Protein AF-A0A7C5RBV1-F1 (afdb_monomer)

Radius of gyration: 13.0 Å; Cα contacts (8 Å, |Δi|>4): 84; chains: 1; bounding box: 26×22×40 Å

pLDDT: mean 95.07, std 7.29, range [53.25, 98.56]

Structure (mmCIF, N/CA/C/O backbone):
data_AF-A0A7C5RBV1-F1
#
_entry.id   AF-A0A7C5RBV1-F1
#
loop_
_atom_site.group_PDB
_atom_site.id
_atom_site.type_symbol
_atom_site.label_atom_id
_atom_site.label_alt_id
_atom_site.label_comp_id
_atom_site.label_asym_id
_atom_site.label_entity_id
_atom_site.label_seq_id
_atom_site.pdbx_PDB_ins_code
_atom_site.Cartn_x
_atom_site.Cartn_y
_atom_site.Cartn_z
_atom_site.occupancy
_atom_site.B_iso_or_equiv
_atom_site.auth_seq_id
_atom_site.auth_comp_id
_atom_site.auth_asym_id
_atom_site.auth_atom_id
_atom_site.pdbx_PDB_model_num
ATOM 1 N N . TRP A 1 1 ? 14.879 1.869 -11.075 1.00 63.56 1 TRP A N 1
ATOM 2 C CA . TRP A 1 1 ? 13.840 1.948 -10.027 1.00 63.56 1 TRP A CA 1
ATOM 3 C C . TRP A 1 1 ? 12.576 2.655 -10.508 1.00 63.56 1 TRP A C 1
ATOM 5 O O . TRP A 1 1 ? 11.652 2.778 -9.720 1.00 63.56 1 TRP A O 1
ATOM 15 N N . ASP A 1 2 ? 12.498 3.035 -11.789 1.00 83.00 2 ASP A N 1
ATOM 16 C CA . ASP A 1 2 ? 11.433 3.912 -12.294 1.00 83.00 2 ASP A CA 1
ATOM 17 C C . ASP A 1 2 ? 10.232 3.158 -12.868 1.00 83.00 2 ASP A C 1
ATOM 19 O O . ASP A 1 2 ? 9.171 3.753 -13.034 1.00 83.00 2 ASP A O 1
ATOM 23 N N . TRP A 1 3 ? 10.387 1.857 -13.147 1.00 92.88 3 TRP A N 1
ATOM 24 C CA . TRP A 1 3 ? 9.305 1.013 -13.641 1.00 92.88 3 TRP A CA 1
ATOM 25 C C . TRP A 1 3 ? 9.398 -0.434 -13.124 1.00 92.88 3 TRP A C 1
ATOM 27 O O . TRP A 1 3 ? 10.481 -0.866 -12.715 1.00 92.88 3 TRP A O 1
ATOM 37 N N . LEU A 1 4 ? 8.277 -1.161 -13.116 1.00 95.00 4 LEU A N 1
ATOM 38 C CA . LEU A 1 4 ? 8.140 -2.599 -12.844 1.00 95.00 4 LEU A CA 1
ATOM 39 C C . LEU A 1 4 ? 7.672 -3.322 -14.108 1.00 95.00 4 LEU A C 1
ATOM 41 O O . LEU A 1 4 ? 6.750 -2.860 -14.786 1.00 95.00 4 LEU A O 1
ATOM 45 N N . GLU A 1 5 ? 8.277 -4.472 -14.382 1.00 95.06 5 GLU A N 1
ATOM 46 C CA . GLU A 1 5 ? 7.953 -5.329 -15.524 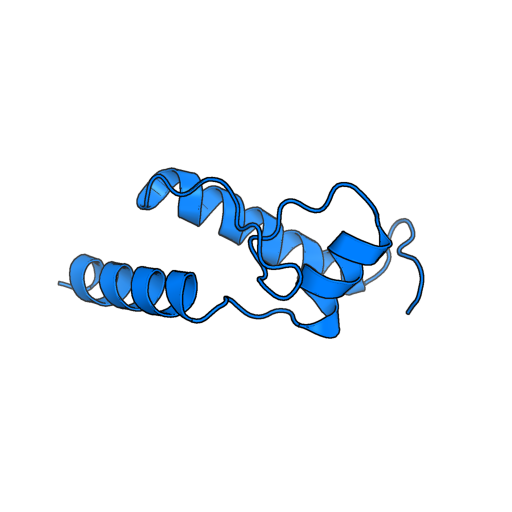1.00 95.06 5 GLU A CA 1
ATOM 47 C C . GLU A 1 5 ? 7.398 -6.681 -15.061 1.00 95.06 5 GLU A C 1
ATOM 49 O O . GLU A 1 5 ? 7.323 -6.972 -13.864 1.00 95.06 5 GLU A O 1
ATOM 54 N N . HIS A 1 6 ? 6.967 -7.504 -16.017 1.00 94.69 6 HIS A N 1
ATOM 55 C CA . HIS A 1 6 ? 6.574 -8.880 -15.731 1.00 94.69 6 HIS A CA 1
ATOM 56 C C . HIS A 1 6 ? 7.757 -9.669 -15.150 1.00 94.69 6 HIS A C 1
ATOM 58 O O . HIS A 1 6 ? 8.898 -9.435 -15.537 1.00 94.69 6 HIS A O 1
ATOM 64 N N . ASP A 1 7 ? 7.479 -10.570 -14.206 1.00 95.56 7 ASP A N 1
ATOM 65 C CA . ASP A 1 7 ? 8.481 -11.350 -13.462 1.00 95.56 7 ASP A CA 1
ATOM 66 C C . ASP A 1 7 ? 9.555 -10.528 -12.732 1.00 95.56 7 ASP A C 1
ATOM 68 O O . ASP A 1 7 ? 10.571 -11.068 -12.285 1.00 95.56 7 ASP A O 1
ATOM 72 N N . ASP A 1 8 ? 9.327 -9.226 -12.530 1.00 97.06 8 ASP A N 1
ATOM 73 C CA . ASP A 1 8 ? 10.243 -8.425 -11.735 1.00 97.06 8 ASP A CA 1
ATOM 74 C C . ASP A 1 8 ? 10.264 -8.950 -10.287 1.00 97.06 8 ASP A C 1
ATOM 76 O O . ASP A 1 8 ? 9.215 -9.014 -9.633 1.00 97.06 8 ASP A O 1
ATOM 80 N N . PRO A 1 9 ? 11.439 -9.295 -9.730 1.00 96.38 9 PRO A N 1
ATOM 81 C CA . PRO A 1 9 ? 11.532 -9.872 -8.390 1.00 96.38 9 PRO A CA 1
ATOM 82 C C . PRO A 1 9 ? 10.959 -8.950 -7.302 1.00 96.38 9 PRO A C 1
ATOM 84 O O . PRO A 1 9 ? 10.520 -9.423 -6.248 1.00 96.38 9 PRO A O 1
ATOM 87 N N . ARG A 1 10 ? 10.899 -7.635 -7.554 1.00 96.81 10 ARG A N 1
ATOM 88 C CA . ARG A 1 10 ? 10.313 -6.637 -6.648 1.00 96.81 10 ARG A CA 1
ATOM 89 C C . ARG A 1 10 ? 8.791 -6.747 -6.553 1.00 96.81 10 ARG A C 1
ATOM 91 O O . ARG A 1 10 ? 8.225 -6.259 -5.574 1.00 96.81 10 ARG A O 1
ATOM 98 N N . LEU A 1 11 ? 8.119 -7.412 -7.500 1.00 97.62 11 LEU A N 1
ATOM 99 C CA . LEU A 1 11 ? 6.668 -7.634 -7.443 1.00 97.62 11 LEU A CA 1
ATOM 100 C C . LEU A 1 11 ? 6.256 -8.376 -6.174 1.00 97.62 11 LEU A C 1
ATOM 102 O O . LEU A 1 11 ? 5.197 -8.088 -5.628 1.00 97.62 11 LEU A O 1
ATOM 106 N N . THR A 1 12 ? 7.107 -9.251 -5.635 1.00 97.50 12 THR A N 1
ATOM 107 C CA . THR A 1 12 ? 6.825 -9.926 -4.359 1.00 97.50 12 THR A CA 1
ATOM 108 C C . THR A 1 12 ? 6.621 -8.922 -3.218 1.00 97.50 12 THR A C 1
ATOM 110 O O . THR A 1 12 ? 5.712 -9.088 -2.404 1.00 97.50 12 THR A O 1
ATOM 113 N N . GLU A 1 13 ? 7.410 -7.844 -3.161 1.00 97.38 13 GLU A N 1
ATOM 114 C CA . GLU A 1 13 ? 7.239 -6.797 -2.143 1.00 97.38 13 GLU A CA 1
ATOM 115 C C . GLU A 1 13 ? 5.973 -5.964 -2.358 1.00 97.38 13 GLU A C 1
ATOM 117 O O . GLU A 1 13 ? 5.283 -5.634 -1.388 1.00 97.38 13 GLU A O 1
ATOM 122 N N . VAL A 1 14 ? 5.623 -5.680 -3.613 1.00 97.75 14 VAL A N 1
ATOM 123 C CA . VAL A 1 14 ? 4.354 -5.022 -3.963 1.00 97.75 14 VAL A CA 1
ATOM 124 C C . VAL A 1 14 ? 3.168 -5.881 -3.519 1.00 97.75 14 VAL A C 1
ATOM 126 O O . VAL A 1 14 ? 2.259 -5.390 -2.848 1.00 97.75 14 VAL A O 1
ATOM 129 N N . MET A 1 15 ? 3.212 -7.185 -3.803 1.00 97.75 15 MET A N 1
ATOM 130 C CA . MET A 1 15 ? 2.147 -8.123 -3.445 1.00 97.75 15 MET A CA 1
ATOM 131 C C . MET A 1 15 ? 1.938 -8.231 -1.933 1.00 97.75 15 MET A C 1
ATOM 133 O O . MET A 1 15 ? 0.794 -8.307 -1.489 1.00 97.75 15 MET A O 1
ATOM 137 N N . LYS A 1 16 ? 3.003 -8.161 -1.122 1.00 98.06 16 LYS A N 1
ATOM 138 C CA . LYS A 1 16 ? 2.873 -8.090 0.347 1.00 98.06 16 LYS A CA 1
ATOM 139 C C . LYS A 1 16 ? 2.066 -6.868 0.794 1.00 98.06 16 LYS A C 1
ATOM 141 O O . LYS A 1 16 ? 1.282 -6.969 1.733 1.00 98.06 16 LYS A O 1
ATOM 146 N N . GLY A 1 17 ? 2.234 -5.725 0.131 1.00 97.50 17 GLY A N 1
ATOM 147 C CA . GLY A 1 17 ? 1.460 -4.523 0.433 1.00 97.50 17 GLY A CA 1
ATOM 148 C C . GLY A 1 17 ? -0.007 -4.630 0.046 1.00 97.50 17 GLY A C 1
ATOM 149 O O . GLY A 1 17 ? -0.862 -4.264 0.845 1.00 97.50 17 GLY A O 1
ATOM 150 N N . TYR A 1 18 ? -0.318 -5.193 -1.123 1.00 96.88 18 TYR A N 1
ATOM 151 C CA . TYR A 1 18 ? -1.710 -5.445 -1.512 1.00 96.88 18 TYR A CA 1
ATOM 152 C C . TYR A 1 18 ? -2.397 -6.483 -0.624 1.00 96.88 18 TYR A C 1
ATOM 154 O O . TYR A 1 18 ? -3.546 -6.285 -0.230 1.00 96.88 18 TYR A O 1
ATOM 162 N N . ALA A 1 19 ? -1.685 -7.536 -0.219 1.00 98.00 19 ALA A N 1
ATOM 163 C CA . ALA A 1 19 ? -2.184 -8.458 0.796 1.00 98.00 19 ALA A CA 1
ATOM 164 C C . ALA A 1 19 ? -2.477 -7.723 2.116 1.00 98.00 19 ALA A C 1
ATOM 166 O O . ALA A 1 19 ? -3.520 -7.944 2.728 1.00 98.00 19 ALA A O 1
ATOM 167 N N . LEU A 1 20 ? -1.605 -6.796 2.527 1.00 97.38 20 LEU A N 1
ATOM 168 C CA . LEU A 1 20 ? -1.823 -5.985 3.723 1.00 97.38 20 LEU A CA 1
ATOM 169 C C . LEU A 1 20 ? -3.030 -5.040 3.585 1.00 97.38 20 LEU A C 1
ATOM 171 O O . LEU A 1 20 ? -3.773 -4.893 4.549 1.00 97.38 20 LEU A O 1
ATOM 175 N N . GLN A 1 21 ? -3.271 -4.446 2.411 1.00 97.62 21 GLN A N 1
ATOM 176 C CA . GLN A 1 21 ? -4.474 -3.639 2.149 1.00 97.62 21 GLN A CA 1
ATOM 177 C C . GLN A 1 21 ? -5.755 -4.4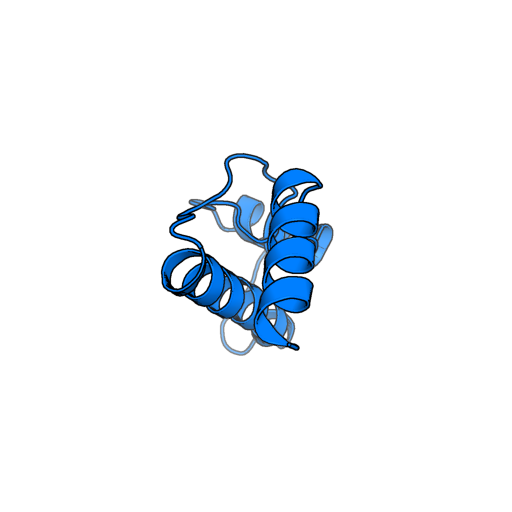65 2.316 1.00 97.62 21 GLN A C 1
ATOM 179 O O . GLN A 1 21 ? -6.675 -4.033 3.007 1.00 97.62 21 GLN A O 1
ATOM 184 N N . ALA A 1 22 ? -5.788 -5.688 1.778 1.00 97.19 22 ALA A N 1
ATOM 185 C CA . ALA A 1 22 ? -6.920 -6.595 1.970 1.00 97.19 22 ALA A CA 1
ATOM 186 C C . ALA A 1 22 ? -7.131 -6.963 3.4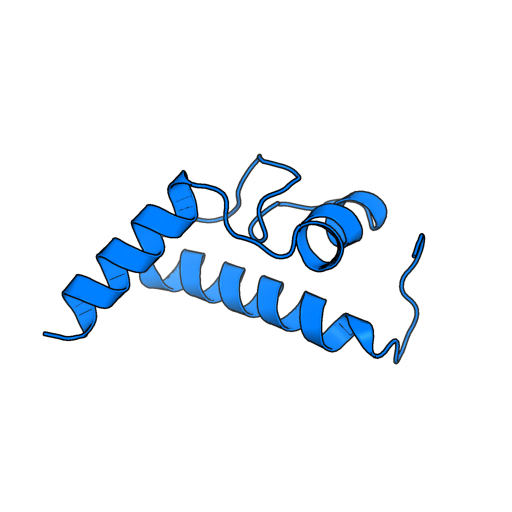51 1.00 97.19 22 ALA A C 1
ATOM 188 O O . ALA A 1 22 ? -8.265 -6.980 3.927 1.00 97.19 22 ALA A O 1
ATOM 189 N N . VAL A 1 23 ? -6.046 -7.208 4.194 1.00 96.38 23 VAL A N 1
ATOM 190 C CA . VAL A 1 23 ? -6.090 -7.467 5.645 1.00 96.38 23 VAL A CA 1
ATOM 191 C C . VAL A 1 23 ? -6.655 -6.263 6.405 1.00 96.38 23 VAL A C 1
ATOM 193 O O . VAL A 1 23 ? -7.534 -6.443 7.246 1.00 96.38 23 VAL A O 1
ATOM 196 N N . PHE A 1 24 ? -6.201 -5.043 6.104 1.00 97.81 24 PHE A N 1
ATOM 197 C CA . PHE A 1 24 ? -6.715 -3.821 6.735 1.00 97.81 24 PHE A CA 1
ATOM 198 C C . PHE A 1 24 ? -8.204 -3.620 6.461 1.00 97.81 24 PHE A C 1
ATOM 200 O O . PHE A 1 24 ? -8.967 -3.367 7.393 1.00 97.81 24 PHE A O 1
ATOM 207 N N . TYR A 1 25 ? -8.636 -3.811 5.218 1.00 97.56 25 TYR A N 1
ATOM 208 C CA . TYR A 1 25 ? -10.045 -3.688 4.875 1.00 97.56 25 TYR A CA 1
ATOM 209 C C . TYR A 1 25 ? -10.897 -4.726 5.612 1.00 97.56 25 TYR A C 1
ATOM 211 O O . TYR A 1 25 ? -11.897 -4.378 6.236 1.00 97.56 25 TYR A O 1
ATOM 219 N N . PHE A 1 26 ? -10.474 -5.991 5.597 1.00 97.31 26 PHE A N 1
ATOM 220 C CA . PHE A 1 26 ? -11.249 -7.086 6.173 1.00 97.31 26 PHE A CA 1
ATOM 221 C C . PHE A 1 26 ? -11.340 -7.025 7.704 1.00 97.31 26 PHE A C 1
ATOM 223 O O . PHE A 1 26 ? -12.420 -7.210 8.257 1.00 97.31 26 PHE A O 1
ATOM 230 N N . PHE A 1 27 ? -10.225 -6.772 8.397 1.00 96.12 27 PHE A N 1
ATOM 231 C CA . PHE A 1 27 ? -10.188 -6.823 9.864 1.00 96.12 27 PHE A CA 1
ATOM 232 C C . PHE A 1 27 ? -10.451 -5.480 10.544 1.00 96.12 27 PHE A C 1
ATOM 234 O O . PHE A 1 27 ? -10.888 -5.464 11.694 1.00 96.12 27 PHE A O 1
ATOM 241 N N . LEU A 1 28 ? -10.156 -4.362 9.877 1.00 95.69 28 LEU A N 1
ATOM 242 C CA . LEU A 1 28 ? -10.175 -3.028 10.489 1.00 95.69 28 LEU A CA 1
ATOM 243 C C . LEU A 1 28 ? -11.163 -2.073 9.815 1.00 95.69 28 LEU A C 1
ATOM 245 O O . LEU A 1 28 ? -11.384 -0.982 10.332 1.00 95.69 28 LEU A O 1
ATOM 249 N N . GLY A 1 29 ? -11.767 -2.464 8.687 1.00 96.38 29 GLY A N 1
ATO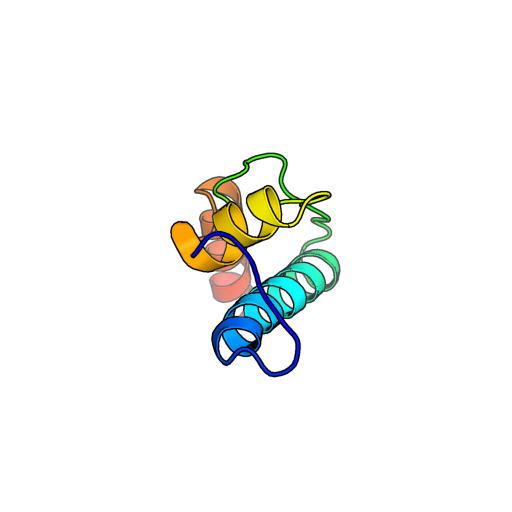M 250 C CA . GLY A 1 29 ? -12.688 -1.615 7.929 1.00 96.38 29 GLY A CA 1
ATOM 251 C C . GLY A 1 29 ? -12.014 -0.416 7.251 1.00 96.38 29 GLY A C 1
ATOM 252 O O . GLY A 1 29 ? -12.705 0.461 6.738 1.00 96.38 29 GLY A O 1
ATOM 253 N N . GLU A 1 30 ? -10.680 -0.358 7.235 1.00 96.12 30 GLU A N 1
ATOM 254 C CA . GLU A 1 30 ? -9.924 0.706 6.570 1.00 96.12 30 GLU A CA 1
ATOM 255 C C . GLU A 1 30 ? -9.632 0.317 5.121 1.00 96.12 30 GLU A C 1
ATOM 257 O O . GLU A 1 30 ? -8.981 -0.694 4.869 1.00 96.12 30 GLU A O 1
ATOM 262 N N . ALA A 1 31 ? -10.088 1.128 4.166 1.00 90.44 31 ALA A N 1
ATOM 263 C CA . ALA A 1 31 ? -9.884 0.866 2.743 1.00 90.44 31 ALA A CA 1
ATOM 264 C C . ALA A 1 31 ? -8.457 1.214 2.285 1.00 90.44 31 ALA A C 1
ATOM 266 O O . ALA A 1 31 ? -7.609 0.337 2.143 1.00 90.44 31 ALA A O 1
ATOM 267 N N . PHE A 1 32 ? -8.185 2.502 2.065 1.00 95.75 32 PHE A N 1
ATOM 268 C CA . PHE A 1 32 ? -6.891 2.985 1.594 1.00 95.75 32 PHE A CA 1
ATOM 269 C C .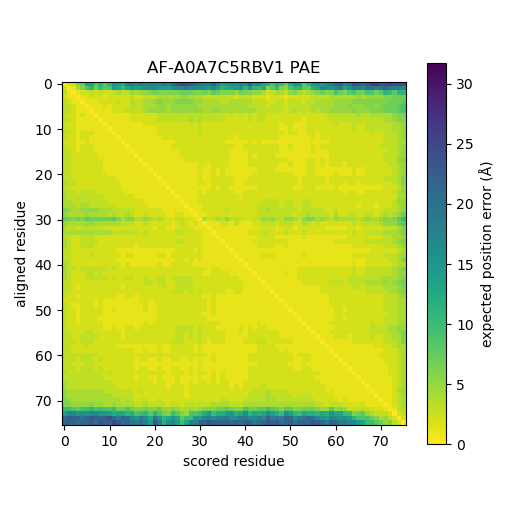 PHE A 1 32 ? -6.458 4.242 2.341 1.00 95.75 32 PHE A C 1
ATOM 271 O O . PHE A 1 32 ? -7.258 4.936 2.967 1.00 95.75 32 PHE A O 1
ATOM 278 N N . CYS A 1 33 ? -5.165 4.529 2.264 1.00 97.69 33 CYS A N 1
ATOM 279 C CA . CYS A 1 33 ? -4.563 5.744 2.783 1.00 97.69 33 CYS A CA 1
ATOM 280 C C . CYS A 1 33 ? -4.372 6.773 1.663 1.00 97.69 33 CYS A C 1
ATOM 282 O O . CYS A 1 33 ? -4.062 6.400 0.536 1.00 97.69 33 CYS A O 1
ATOM 284 N N . ASP A 1 34 ? -4.456 8.058 2.005 1.00 96.12 34 ASP A N 1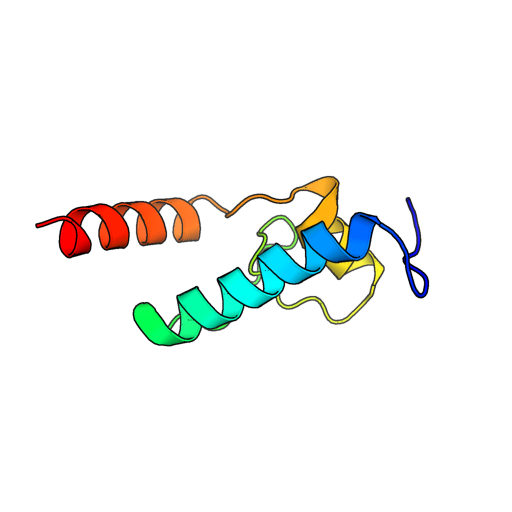
ATOM 285 C CA . ASP A 1 34 ? -4.131 9.165 1.092 1.00 96.12 34 ASP A CA 1
ATOM 286 C C . ASP A 1 34 ? -2.669 9.643 1.217 1.00 96.12 34 ASP A C 1
ATOM 288 O O . ASP A 1 34 ? -2.223 10.516 0.478 1.00 96.12 34 ASP A O 1
ATOM 292 N N . ASP A 1 35 ? -1.901 9.081 2.155 1.00 97.81 35 ASP A N 1
ATOM 293 C CA . ASP A 1 35 ? -0.472 9.364 2.310 1.00 97.81 35 ASP A CA 1
ATOM 294 C C . ASP A 1 35 ? 0.334 8.533 1.303 1.00 97.81 35 ASP A C 1
ATOM 296 O O . ASP A 1 35 ? 0.384 7.306 1.411 1.00 97.81 35 ASP A O 1
ATOM 300 N N . ALA A 1 36 ? 0.979 9.207 0.347 1.00 97.44 36 ALA A N 1
ATOM 301 C CA . ALA A 1 36 ? 1.760 8.589 -0.725 1.00 97.44 36 ALA A CA 1
ATOM 302 C C . ALA A 1 36 ? 2.971 7.775 -0.234 1.00 97.44 36 ALA A C 1
ATOM 304 O O . ALA A 1 36 ? 3.496 6.950 -0.984 1.00 97.44 36 ALA A O 1
ATOM 305 N N . ASP A 1 37 ? 3.414 7.985 1.008 1.00 98.06 37 ASP A N 1
ATOM 306 C CA . ASP A 1 37 ? 4.471 7.196 1.642 1.00 98.06 37 ASP A CA 1
ATOM 307 C C . ASP A 1 37 ? 3.914 6.056 2.508 1.00 98.06 37 ASP A C 1
ATOM 309 O O . ASP A 1 37 ? 4.678 5.283 3.081 1.00 98.06 37 ASP A O 1
ATOM 313 N N . CYS A 1 38 ? 2.596 5.888 2.604 1.00 98.56 38 CYS A N 1
ATOM 314 C CA . CYS A 1 38 ? 2.000 4.754 3.297 1.00 98.56 38 CYS A CA 1
ATOM 315 C C . CYS A 1 38 ? 1.891 3.538 2.371 1.00 98.56 38 CYS A C 1
ATOM 317 O O . CYS A 1 38 ? 1.383 3.622 1.258 1.00 98.56 38 CYS A O 1
ATOM 319 N N . ARG A 1 39 ? 2.224 2.348 2.873 1.00 97.88 39 ARG A N 1
ATOM 320 C CA . ARG A 1 39 ? 2.048 1.074 2.155 1.00 97.88 39 ARG A CA 1
ATOM 321 C C . ARG A 1 39 ? 0.579 0.758 1.827 1.00 97.88 39 ARG A C 1
ATOM 323 O O . ARG A 1 39 ? 0.303 -0.100 0.995 1.00 97.88 39 ARG A O 1
ATOM 330 N N . LEU A 1 40 ? -0.370 1.454 2.457 1.00 98.31 40 LEU A N 1
ATOM 331 C CA . LEU A 1 40 ? -1.801 1.366 2.146 1.00 98.31 40 LEU A CA 1
ATOM 332 C C . LEU A 1 40 ? -2.275 2.443 1.157 1.00 98.31 40 LEU A C 1
ATOM 334 O O . LEU A 1 40 ? -3.480 2.619 1.007 1.00 98.31 40 LEU A O 1
ATOM 338 N N . PHE A 1 41 ? -1.366 3.192 0.525 1.00 98.50 41 PHE A N 1
ATOM 339 C CA . PHE A 1 41 ? -1.730 4.246 -0.420 1.00 98.50 41 PHE A CA 1
ATOM 340 C C . PHE A 1 41 ? -2.547 3.708 -1.600 1.00 98.50 41 PHE A C 1
ATOM 342 O O . PHE A 1 41 ? -2.202 2.668 -2.176 1.00 98.50 41 PHE A O 1
ATOM 349 N N . ASN A 1 42 ? -3.593 4.443 -1.983 1.00 96.88 42 ASN A N 1
ATOM 350 C CA . ASN A 1 42 ? -4.387 4.161 -3.179 1.00 96.88 42 ASN A CA 1
ATOM 351 C C . ASN A 1 42 ? -3.659 4.637 -4.447 1.00 96.88 42 ASN A C 1
ATOM 353 O O . ASN A 1 42 ? -4.002 5.655 -5.046 1.00 96.88 42 ASN A O 1
ATOM 357 N N . ALA A 1 43 ? -2.598 3.928 -4.826 1.00 96.31 43 ALA A N 1
ATOM 358 C CA . ALA A 1 43 ? -1.823 4.269 -6.009 1.00 96.31 43 ALA A CA 1
ATOM 359 C C . ALA A 1 43 ? -2.635 4.041 -7.293 1.00 96.31 43 ALA A C 1
ATOM 361 O O . ALA A 1 43 ? -3.088 2.928 -7.566 1.00 96.31 43 ALA A O 1
ATOM 362 N N . HIS A 1 44 ? -2.734 5.077 -8.122 1.00 96.00 44 HIS A N 1
ATOM 363 C CA . HIS A 1 44 ? -3.377 5.018 -9.435 1.00 96.00 44 HIS A CA 1
ATOM 364 C C . HIS A 1 44 ? -2.357 5.002 -10.579 1.00 96.00 44 HIS A C 1
ATOM 366 O O . HIS A 1 44 ? -2.687 4.625 -11.705 1.00 96.00 44 HIS A O 1
ATOM 372 N N . ARG A 1 45 ? -1.109 5.398 -10.307 1.00 95.81 45 ARG A N 1
ATOM 373 C CA . ARG A 1 45 ? 0.014 5.367 -11.252 1.00 95.81 45 ARG A CA 1
ATOM 374 C C . ARG A 1 45 ? 1.136 4.473 -10.741 1.00 95.81 45 ARG A C 1
ATOM 376 O O . ARG A 1 45 ? 1.322 4.298 -9.540 1.00 95.81 45 ARG A O 1
ATOM 383 N N . GLN A 1 46 ? 1.954 3.952 -11.655 1.00 95.44 46 GLN A N 1
ATOM 384 C CA . GLN A 1 46 ? 3.044 3.059 -11.260 1.00 95.44 46 GLN A CA 1
ATOM 385 C C . GLN A 1 46 ? 4.112 3.762 -10.407 1.00 95.44 46 GLN A C 1
ATOM 387 O O . GLN A 1 46 ? 4.627 3.167 -9.466 1.00 95.44 46 GLN A O 1
ATOM 392 N N . SER A 1 47 ? 4.398 5.041 -10.666 1.00 95.94 47 SER A N 1
ATOM 393 C CA . SER A 1 47 ? 5.316 5.837 -9.841 1.00 95.94 47 SER A CA 1
ATOM 394 C C . SER A 1 47 ? 4.840 5.970 -8.389 1.00 95.94 47 SER A C 1
ATOM 396 O O . SER A 1 47 ? 5.641 5.876 -7.461 1.00 95.94 47 SER A O 1
ATOM 398 N N . GLU A 1 48 ? 3.534 6.137 -8.183 1.00 96.81 48 GLU A N 1
ATOM 399 C CA . GLU A 1 48 ? 2.906 6.180 -6.860 1.00 96.81 48 GLU A CA 1
ATOM 400 C C . GLU A 1 48 ? 2.988 4.822 -6.160 1.00 96.81 48 GLU A C 1
ATOM 402 O O . GLU A 1 48 ? 3.341 4.746 -4.983 1.00 96.81 48 GLU A O 1
ATOM 407 N N . LEU A 1 49 ? 2.732 3.739 -6.900 1.00 96.94 49 LEU A N 1
ATOM 408 C CA . LEU A 1 49 ? 2.867 2.375 -6.395 1.00 96.94 49 LEU A CA 1
ATOM 409 C C . LEU A 1 49 ? 4.306 2.101 -5.956 1.00 96.94 49 LEU A C 1
ATOM 411 O O . LEU A 1 49 ? 4.526 1.608 -4.851 1.00 96.94 49 LEU A O 1
ATOM 415 N N . ILE A 1 50 ? 5.291 2.449 -6.787 1.00 97.38 50 ILE A N 1
ATOM 416 C CA . ILE A 1 50 ? 6.714 2.277 -6.474 1.00 97.38 50 ILE A CA 1
ATOM 417 C C . ILE A 1 50 ? 7.080 3.066 -5.213 1.00 97.38 50 ILE A C 1
ATOM 419 O O . ILE A 1 50 ? 7.761 2.527 -4.336 1.00 97.38 50 ILE A O 1
ATOM 423 N N . ARG A 1 51 ? 6.594 4.306 -5.078 1.00 97.38 51 ARG A N 1
ATOM 424 C CA . ARG A 1 51 ? 6.816 5.121 -3.879 1.00 97.38 51 ARG A CA 1
ATOM 425 C C . ARG A 1 51 ? 6.277 4.440 -2.620 1.00 97.38 51 ARG A C 1
ATOM 427 O O . ARG A 1 51 ? 7.040 4.209 -1.682 1.00 97.38 51 ARG A O 1
ATOM 434 N N . ALA A 1 52 ? 5.003 4.066 -2.625 1.00 98.00 52 ALA A N 1
ATOM 435 C CA . ALA A 1 52 ? 4.335 3.483 -1.466 1.00 98.00 52 ALA A CA 1
ATOM 436 C C . ALA A 1 52 ? 4.891 2.098 -1.089 1.00 98.00 52 ALA A C 1
ATOM 438 O O . ALA A 1 52 ? 5.105 1.802 0.089 1.00 98.00 52 ALA A O 1
ATOM 439 N N . GLN A 1 53 ? 5.141 1.244 -2.086 1.00 97.75 53 GLN A N 1
ATOM 440 C CA . GLN A 1 53 ? 5.448 -0.173 -1.873 1.00 97.75 53 GLN A CA 1
ATOM 441 C C . GLN A 1 53 ? 6.939 -0.478 -1.754 1.00 97.75 53 GLN A C 1
ATOM 443 O O . GLN A 1 53 ? 7.306 -1.363 -0.983 1.00 97.75 53 GLN A O 1
ATOM 448 N N . LEU A 1 54 ? 7.790 0.225 -2.507 1.00 97.31 54 LEU A N 1
ATOM 449 C CA . LEU A 1 54 ? 9.210 -0.114 -2.640 1.00 97.31 54 LEU A CA 1
ATOM 450 C C . LEU A 1 54 ? 10.135 0.935 -2.023 1.00 97.31 54 LEU A C 1
ATOM 452 O O . LEU A 1 54 ? 11.102 0.557 -1.369 1.00 97.31 54 LEU A O 1
ATOM 456 N N . LEU A 1 55 ? 9.860 2.231 -2.217 1.00 97.00 55 LEU A N 1
ATOM 457 C CA . LEU A 1 55 ? 10.709 3.292 -1.657 1.00 97.00 55 LEU A CA 1
ATOM 458 C C . LEU A 1 55 ? 10.425 3.515 -0.169 1.00 97.00 55 LEU A C 1
ATOM 460 O O . LEU A 1 55 ? 11.349 3.510 0.642 1.00 97.00 55 LEU A O 1
ATOM 464 N N . SER A 1 56 ? 9.153 3.686 0.198 1.00 96.88 56 SER A N 1
ATOM 465 C CA . SER A 1 56 ? 8.751 3.741 1.603 1.00 96.88 56 SER A CA 1
ATOM 466 C C . SER A 1 56 ? 8.621 2.337 2.189 1.00 96.88 56 SER A C 1
ATOM 468 O O . SER A 1 56 ? 9.317 1.996 3.148 1.00 96.88 56 SER A O 1
ATOM 470 N N . GLY A 1 57 ? 7.713 1.522 1.632 1.00 97.19 57 GLY A N 1
ATOM 471 C CA . GLY A 1 57 ? 7.447 0.154 2.084 1.00 97.19 57 GLY A CA 1
ATOM 472 C C . GLY A 1 57 ? 6.891 0.049 3.512 1.00 97.19 57 GLY A C 1
ATOM 473 O O . GLY A 1 57 ? 6.856 -1.050 4.077 1.00 97.19 57 GLY A O 1
ATOM 474 N N . LYS A 1 58 ? 6.461 1.165 4.117 1.00 97.94 58 LYS A N 1
ATOM 475 C CA . LYS A 1 58 ? 6.073 1.276 5.533 1.00 97.94 58 LYS A CA 1
ATOM 476 C C . LYS A 1 58 ? 4.642 1.771 5.696 1.00 97.94 58 LYS A C 1
ATOM 478 O O . LYS A 1 58 ? 4.121 2.496 4.861 1.00 97.94 58 LYS A O 1
ATOM 483 N N . LEU A 1 59 ? 4.007 1.416 6.808 1.00 98.50 59 LEU A N 1
ATOM 484 C CA . LEU A 1 59 ? 2.754 2.047 7.222 1.00 98.50 59 LEU A CA 1
ATOM 485 C C . LEU A 1 59 ? 3.030 3.460 7.750 1.00 98.50 59 LEU A C 1
ATOM 487 O O . LEU A 1 59 ? 4.000 3.664 8.482 1.00 98.50 59 LEU A O 1
ATOM 491 N N . CYS A 1 60 ? 2.148 4.414 7.446 1.00 98.56 60 CYS A N 1
ATOM 492 C CA . CYS A 1 60 ? 2.165 5.707 8.127 1.00 98.56 60 CYS A CA 1
ATOM 493 C C . CYS A 1 60 ? 1.817 5.535 9.616 1.00 98.56 60 CYS A C 1
ATOM 495 O O . CYS A 1 60 ? 1.312 4.492 10.046 1.00 98.56 60 CYS A O 1
ATOM 497 N N . ASN A 1 61 ? 2.054 6.573 10.422 1.00 98.44 61 ASN A N 1
ATOM 498 C CA . ASN A 1 61 ? 1.880 6.476 11.872 1.00 98.44 61 ASN A CA 1
ATOM 499 C C . ASN A 1 61 ? 0.457 6.047 12.286 1.00 98.44 61 ASN A C 1
ATOM 501 O O . ASN A 1 61 ? 0.323 5.206 13.172 1.00 98.44 61 ASN A O 1
ATOM 505 N N . LYS A 1 62 ? -0.590 6.551 11.607 1.00 97.94 62 LYS A N 1
ATOM 506 C CA . LYS A 1 62 ? -1.993 6.148 11.838 1.00 97.94 62 LYS A CA 1
ATOM 507 C C . LYS A 1 62 ? -2.155 4.631 11.702 1.00 97.94 62 LYS A C 1
ATOM 509 O O . LYS A 1 62 ? -2.615 3.967 12.628 1.00 97.94 62 LYS A O 1
ATOM 514 N N . HIS A 1 63 ? -1.757 4.083 10.556 1.00 98.38 63 HIS A N 1
ATOM 515 C CA . HIS A 1 63 ? -1.971 2.670 10.250 1.00 98.38 63 HIS A CA 1
ATOM 516 C C . HIS A 1 63 ? -1.056 1.750 11.060 1.00 98.38 63 HIS A C 1
AT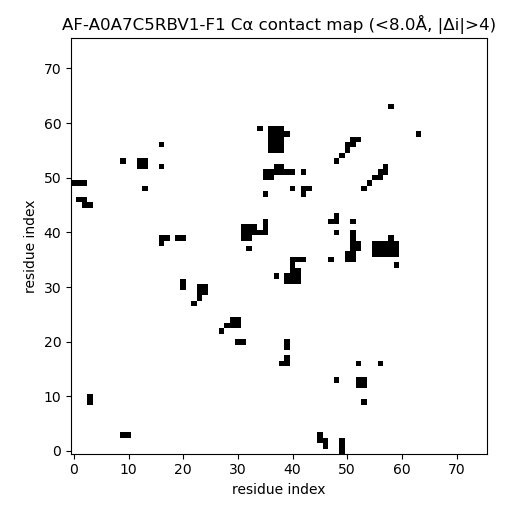OM 518 O O . HIS A 1 63 ? -1.475 0.658 11.435 1.00 98.38 63 HIS A O 1
ATOM 524 N N . ARG A 1 64 ? 0.153 2.200 11.417 1.00 98.25 64 ARG A N 1
ATOM 525 C CA . ARG A 1 64 ? 1.020 1.474 12.354 1.00 98.25 64 ARG A CA 1
ATOM 526 C C . ARG A 1 64 ? 0.355 1.320 13.725 1.00 98.25 64 ARG A C 1
ATOM 528 O O . ARG A 1 64 ? 0.290 0.209 14.238 1.00 98.25 64 ARG A O 1
ATOM 535 N N . VAL A 1 65 ? -0.166 2.409 14.295 1.00 98.12 65 VAL A N 1
ATOM 536 C CA . VAL A 1 65 ? -0.851 2.382 15.602 1.00 98.12 65 VAL A CA 1
ATOM 537 C C . VAL A 1 65 ? -2.090 1.488 15.558 1.00 98.12 65 VAL A C 1
ATOM 539 O O . VAL A 1 65 ? -2.338 0.736 16.497 1.00 98.12 65 VAL A O 1
ATOM 542 N N . MET A 1 66 ? -2.841 1.523 14.458 1.00 97.38 66 MET A N 1
ATOM 543 C CA . MET A 1 66 ? -4.007 0.661 14.280 1.00 97.38 66 MET A CA 1
ATOM 544 C C . MET A 1 66 ? -3.635 -0.827 14.248 1.00 97.38 66 MET A C 1
ATOM 546 O O . MET A 1 66 ? -4.247 -1.622 14.961 1.00 97.38 66 MET A O 1
ATOM 550 N N . LEU A 1 67 ? -2.603 -1.196 13.481 1.00 96.81 67 LEU A N 1
ATOM 551 C CA . LEU A 1 67 ? -2.107 -2.572 13.435 1.00 96.81 67 LEU A CA 1
ATOM 552 C C . LEU A 1 67 ? -1.609 -3.035 14.811 1.00 96.81 67 LEU A C 1
ATOM 554 O O . LEU A 1 67 ? -1.926 -4.139 15.243 1.00 96.81 67 LEU A O 1
ATOM 558 N N . GLU A 1 68 ? -0.869 -2.189 15.529 1.00 96.88 68 GLU A N 1
ATOM 559 C CA . GLU A 1 68 ? -0.412 -2.491 16.890 1.00 96.88 68 GLU A CA 1
ATOM 560 C C . GLU A 1 68 ? -1.581 -2.695 17.861 1.00 96.88 68 GLU A C 1
ATOM 562 O O . GLU A 1 68 ? -1.536 -3.607 18.688 1.00 96.88 68 GLU A O 1
ATOM 567 N N . GLY A 1 69 ? -2.634 -1.882 17.753 1.00 96.69 69 GLY A N 1
ATOM 568 C CA . GLY A 1 69 ? -3.861 -2.042 18.531 1.00 96.69 69 GLY A CA 1
ATOM 569 C C . GLY A 1 69 ? -4.547 -3.381 18.259 1.00 96.69 69 GLY A C 1
ATOM 570 O O . GLY A 1 69 ? -4.857 -4.109 19.202 1.00 96.69 69 GLY A O 1
ATOM 571 N N . PHE A 1 70 ? -4.702 -3.736 16.982 1.00 95.25 70 PHE A N 1
ATOM 572 C CA . PHE A 1 70 ? -5.301 -4.999 16.545 1.00 95.25 70 PHE A CA 1
ATOM 573 C C . PHE A 1 70 ? -4.526 -6.231 17.018 1.00 95.25 70 PHE A C 1
ATOM 575 O O . PHE A 1 70 ? -5.111 -7.190 17.521 1.00 95.25 70 PHE A O 1
ATOM 582 N N . LEU A 1 71 ? -3.197 -6.212 16.890 1.00 94.81 71 LEU A N 1
ATOM 583 C CA . LEU A 1 71 ? -2.358 -7.326 17.331 1.00 94.81 71 LEU A CA 1
ATOM 584 C C . LEU A 1 71 ? -2.430 -7.506 18.852 1.00 94.81 71 LEU A C 1
ATOM 586 O O . LEU A 1 71 ? -2.503 -8.632 19.334 1.00 94.81 71 LEU A O 1
ATOM 590 N N . ARG A 1 72 ? -2.474 -6.412 19.622 1.00 95.12 72 ARG A N 1
ATOM 591 C CA . ARG A 1 72 ? -2.615 -6.481 21.086 1.00 95.12 72 ARG A CA 1
ATOM 592 C C . ARG A 1 72 ? -3.969 -7.027 21.539 1.00 95.12 72 ARG A C 1
ATOM 594 O O . ARG A 1 72 ? -4.019 -7.644 22.601 1.00 95.12 72 ARG A O 1
ATOM 601 N N . SER A 1 73 ? -5.049 -6.778 20.795 1.00 91.56 73 SER A N 1
ATOM 602 C CA . SER A 1 73 ? -6.382 -7.299 21.130 1.00 91.56 73 SER A CA 1
ATOM 603 C C . SER A 1 73 ? -6.596 -8.739 20.665 1.00 91.56 73 SER A C 1
ATOM 605 O O . SER A 1 73 ? -7.314 -9.468 21.336 1.00 91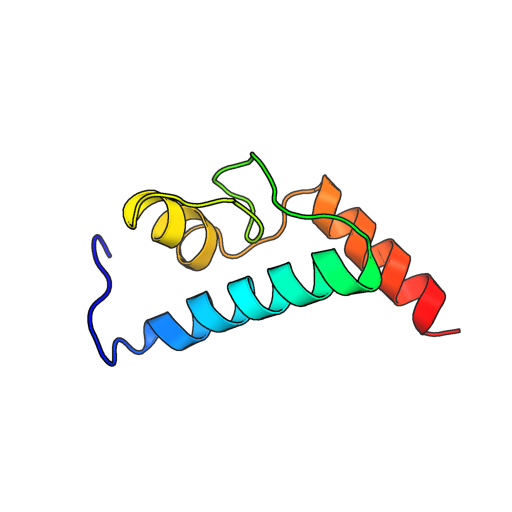.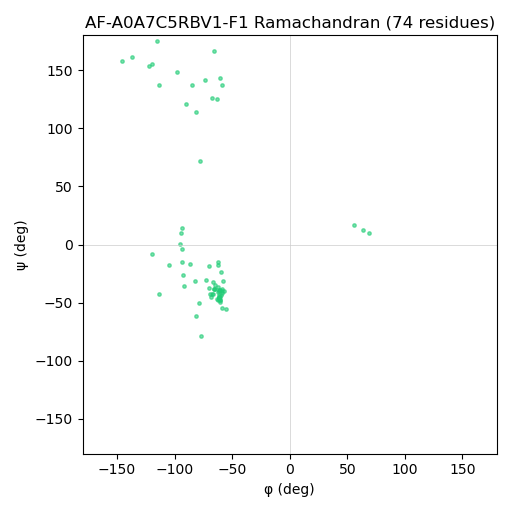56 73 SER A O 1
ATOM 607 N N . SER A 1 74 ? -5.966 -9.148 19.561 1.00 81.00 74 SER A N 1
ATOM 608 C CA . SER A 1 74 ? -6.143 -10.480 18.955 1.00 81.00 74 SER A CA 1
ATOM 609 C C . SER A 1 74 ? -5.229 -11.562 19.540 1.00 81.00 74 SER A C 1
ATOM 611 O O . SER A 1 74 ? -5.460 -12.744 19.317 1.00 81.00 74 SER A O 1
ATOM 613 N N . LEU A 1 75 ? -4.171 -11.169 20.257 1.00 71.06 75 LEU A N 1
ATOM 614 C CA . LEU A 1 75 ? -3.243 -12.074 20.953 1.00 71.06 75 LEU A CA 1
ATOM 615 C C . LEU A 1 75 ? -3.619 -12.306 22.431 1.00 71.06 75 LEU A C 1
ATOM 617 O O . LEU A 1 75 ? -2.787 -12.777 23.208 1.00 71.06 75 LEU A O 1
ATOM 621 N N . ARG A 1 76 ? -4.842 -11.941 22.825 1.00 53.25 76 ARG A N 1
ATOM 622 C CA . ARG A 1 76 ? -5.458 -12.321 24.103 1.00 53.25 76 ARG A CA 1
ATOM 623 C C . ARG A 1 76 ? -6.429 -13.466 23.876 1.00 53.25 76 ARG A C 1
ATOM 625 O O . ARG A 1 76 ? -6.486 -14.331 24.772 1.00 53.25 76 ARG A O 1
#

Foldseek 3Di:
DQADDPPRPLVVQLVVLVVVQVVCCVPPVDHADCDLCASRHPDPDRNSSCNNRPVNVHHDPVVVVVVVVVVVVVVD

Secondary structure (DSSP, 8-state):
-----TT-TTHHHHHHHHHHHHHHHHHH----BS-TTBTTB---SHHHHHIIIIII-B--HHHHHHHHHHHHHHT-

Sequence (76 aa):
WDWLEHDDPRLTEVMKGYALQAVFYFFLGEAFCDDADCRLFNAHRQSELIRAQLLSGKLCNKHRVMLEGFLRSSLR

Mean predicted aligned error: 3.01 Å

Solvent-accessible surface area (backbone atoms only — not comparable to full-atom values): 4352 Å² total; per-residue (Å²): 136,82,77,86,60,87,90,40,78,64,49,60,52,41,49,55,31,55,53,46,30,52,50,36,32,72,78,68,70,43,71,66,38,93,48,61,55,13,33,40,33,73,55,88,47,69,64,47,40,42,36,7,33,68,71,52,54,34,64,41,72,72,56,44,53,51,52,54,52,51,53,64,63,72,76,109